Protein AF-A0A976QES9-F1 (afdb_monomer)

pLDDT: mean 87.45, std 19.21, range [27.08, 97.62]

Mean predicted aligned error: 8.91 Å

Secondary structure (DSSP, 8-state):
-EE---EE-TTS-EE--SS--EE-----GGGGGGG-SS-------HHHH-----S-TT-SSSSHHHHHHHHHHHHHHHHHHTT-EE-TT--EEE-TTT--SHHHHTTTS-TT-EE-S-EEESS------------------

Foldseek 3Di:
DFDQDWDQDPVRDIDGDPGGDDDDDDDDPCVCVVVDPDDDDDDDDCLQPPAAQDDDPPDPGNHPVNSQVSQQVNQQVLCVVLQEAEDPPAGEAEDCVQQVGSVSQCVFDPHPHYHDHHDYTDPDPPDPPPPDPDPPPDDDD

Solvent-access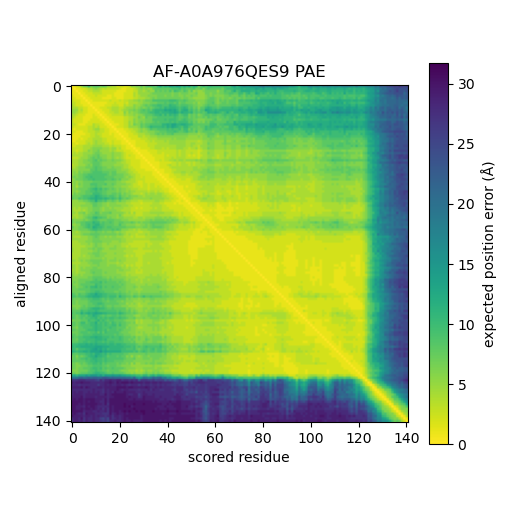ible surface area (backbone atoms only — not comparable to full-atom values): 9164 Å² total; per-residue (Å²): 86,81,35,59,62,72,41,78,44,98,87,72,48,77,46,76,53,95,55,66,78,41,78,52,86,83,83,61,83,68,75,52,56,87,74,52,95,73,87,85,86,83,88,72,63,50,78,79,76,60,67,58,81,81,42,57,80,90,39,93,54,36,2,59,67,40,33,50,51,42,51,34,51,41,37,45,52,38,39,46,75,46,44,25,46,68,44,88,92,50,52,35,45,66,39,67,93,74,38,88,55,51,79,45,44,62,82,78,47,61,65,70,41,72,44,84,58,73,43,75,49,58,84,85,68,94,70,87,77,79,82,74,90,73,83,79,79,77,85,76,137

Structure (mmCIF, N/CA/C/O backbone):
data_AF-A0A976QES9-F1
#
_entry.id   AF-A0A976QES9-F1
#
loop_
_atom_site.group_PDB
_atom_site.id
_atom_site.type_symbol
_atom_site.label_atom_id
_atom_site.label_alt_id
_atom_site.label_comp_id
_atom_site.label_asym_id
_atom_site.label_entity_id
_atom_site.label_seq_id
_atom_site.pdbx_PDB_ins_code
_atom_site.Cartn_x
_atom_site.Cartn_y
_atom_site.Cartn_z
_atom_site.occupancy
_atom_site.B_iso_or_equiv
_atom_site.auth_seq_id
_atom_site.auth_comp_id
_atom_site.auth_asym_id
_atom_site.auth_atom_id
_atom_site.pdbx_PDB_model_num
ATOM 1 N N . MET A 1 1 ? -14.377 -2.445 23.239 1.00 88.06 1 MET A N 1
ATOM 2 C CA . MET A 1 1 ? -13.112 -1.818 23.701 1.00 88.06 1 MET A CA 1
ATOM 3 C C . MET A 1 1 ? -13.436 -0.688 24.673 1.00 88.06 1 MET A C 1
ATOM 5 O O . MET A 1 1 ? -14.353 0.075 24.391 1.00 88.06 1 MET A O 1
ATOM 9 N N . HIS A 1 2 ? -12.716 -0.565 25.791 1.00 94.88 2 HIS A N 1
ATOM 10 C CA . HIS A 1 2 ? -12.847 0.593 26.683 1.00 94.88 2 HIS A CA 1
ATOM 11 C C . HIS A 1 2 ? -12.194 1.830 26.052 1.00 94.88 2 HIS A C 1
ATOM 13 O O . HIS A 1 2 ? -11.078 1.739 25.537 1.00 94.88 2 HIS A O 1
ATOM 19 N N . LYS A 1 3 ? -12.886 2.972 26.062 1.00 95.00 3 LYS A N 1
ATOM 20 C CA . LYS A 1 3 ? -12.394 4.241 25.511 1.00 95.00 3 LYS A CA 1
ATOM 21 C C . LYS A 1 3 ? -12.614 5.388 26.494 1.00 95.00 3 LYS A C 1
ATOM 23 O O . LYS A 1 3 ? -13.632 5.426 27.180 1.00 95.00 3 LYS A O 1
ATOM 28 N N . ALA A 1 4 ? -11.666 6.319 26.514 1.00 95.31 4 ALA A N 1
ATOM 29 C CA . ALA A 1 4 ? -11.859 7.655 27.060 1.00 95.31 4 ALA A CA 1
ATOM 30 C C . ALA A 1 4 ? -12.549 8.504 25.983 1.00 95.31 4 ALA A C 1
ATOM 32 O O . ALA A 1 4 ? -11.982 8.740 24.915 1.00 95.31 4 ALA A O 1
ATOM 33 N N . VAL A 1 5 ? -13.799 8.885 26.227 1.00 95.88 5 VAL A N 1
ATOM 34 C CA . VAL A 1 5 ? -14.639 9.656 25.307 1.00 95.88 5 VAL A CA 1
ATOM 35 C C . VAL A 1 5 ? -14.951 11.001 25.963 1.00 95.88 5 VAL A C 1
ATOM 37 O O . VAL A 1 5 ? -15.506 10.995 27.067 1.00 95.88 5 VAL A O 1
ATOM 40 N N . PRO A 1 6 ? -14.606 12.136 25.321 1.00 96.88 6 PRO A N 1
ATOM 41 C CA . PRO A 1 6 ? -14.905 13.462 25.852 1.00 96.88 6 PRO A CA 1
ATOM 42 C C . PRO A 1 6 ? -16.398 13.646 26.143 1.00 96.88 6 PRO A C 1
ATOM 44 O O . PRO A 1 6 ? -17.239 13.233 25.343 1.00 96.88 6 PRO A O 1
ATOM 47 N N . LEU A 1 7 ? -16.723 14.279 27.272 1.00 95.12 7 LEU A N 1
ATOM 48 C CA . LEU A 1 7 ? -18.099 14.577 27.676 1.00 95.12 7 LEU A CA 1
ATOM 49 C C . LEU A 1 7 ? -18.357 16.082 27.638 1.00 95.12 7 LEU A C 1
ATOM 51 O O . LEU A 1 7 ? -17.509 16.862 28.065 1.00 95.12 7 LEU A O 1
ATOM 55 N N . LEU A 1 8 ? -19.549 16.479 27.194 1.00 96.38 8 LEU A N 1
ATOM 56 C CA . LEU A 1 8 ? -20.051 17.840 27.367 1.00 96.38 8 LEU A CA 1
ATOM 57 C C . LEU A 1 8 ? -20.801 17.926 28.701 1.00 96.38 8 LEU A C 1
ATOM 59 O O . LEU A 1 8 ? -21.807 17.243 28.895 1.00 96.38 8 LEU A O 1
ATOM 63 N N . LEU A 1 9 ? -20.300 18.744 29.622 1.00 95.19 9 LEU A N 1
ATOM 64 C CA . LEU A 1 9 ? -20.912 18.963 30.930 1.00 95.19 9 LEU A CA 1
ATOM 65 C C . LEU A 1 9 ? -22.076 19.959 30.839 1.00 95.19 9 LEU A C 1
ATOM 67 O O . LEU A 1 9 ? -22.186 20.740 29.895 1.00 95.19 9 LEU A O 1
ATOM 71 N N . SER A 1 10 ? -22.934 19.979 31.862 1.00 95.75 10 SER A N 1
ATOM 72 C CA . SER A 1 10 ? -24.109 20.864 31.923 1.00 95.75 10 SER A CA 1
ATOM 73 C C . SER A 1 10 ? -23.773 22.360 31.911 1.00 95.75 10 SER A C 1
ATOM 75 O O . SER A 1 10 ? -24.623 23.174 31.569 1.00 95.75 10 SER A O 1
ATOM 77 N N . ASN A 1 11 ? -22.543 22.728 32.271 1.00 96.00 11 ASN A N 1
ATOM 78 C CA . ASN A 1 11 ? -22.034 24.098 32.215 1.00 96.00 11 ASN A CA 1
ATOM 79 C C . ASN A 1 11 ? -21.441 24.478 30.842 1.00 96.00 11 ASN A C 1
ATOM 81 O O . ASN A 1 11 ? -20.906 25.574 30.703 1.00 96.00 11 ASN A O 1
ATOM 85 N N . GLY A 1 12 ? -21.511 23.588 29.847 1.00 96.06 12 GLY A N 1
ATOM 86 C CA . GLY A 1 12 ? -20.988 23.810 28.497 1.00 96.06 12 GLY A CA 1
ATOM 87 C C . GLY A 1 12 ? -19.504 23.472 28.308 1.00 96.06 12 GLY A C 1
ATOM 88 O O . GLY A 1 12 ? -19.000 23.596 27.195 1.00 96.06 12 GLY A O 1
ATOM 89 N N . THR A 1 13 ? -18.796 23.022 29.347 1.00 96.75 13 THR A N 1
ATOM 90 C CA . THR A 1 13 ? -17.374 22.658 29.249 1.00 96.75 13 THR A CA 1
ATOM 91 C C . THR A 1 13 ? -17.196 21.230 28.729 1.00 96.75 13 THR A C 1
ATOM 93 O O . THR A 1 13 ? -17.929 20.323 29.126 1.00 96.75 13 THR A O 1
ATOM 96 N N . ILE A 1 14 ? -16.190 21.007 27.878 1.00 97.00 14 ILE A N 1
ATOM 97 C CA . ILE A 1 14 ? -15.769 19.660 27.468 1.00 97.00 14 ILE A CA 1
ATOM 98 C C . ILE A 1 14 ? -14.765 19.114 28.484 1.00 97.00 14 ILE A C 1
ATOM 100 O O . ILE A 1 14 ? -13.719 19.718 28.714 1.00 97.00 14 ILE A O 1
ATOM 104 N N . GLN A 1 15 ? -15.057 17.948 29.053 1.00 96.12 15 GLN A N 1
ATOM 105 C CA . GLN A 1 15 ? -14.142 17.213 29.917 1.00 96.12 15 GLN A CA 1
ATOM 106 C C . GLN A 1 15 ? -13.569 16.007 29.170 1.00 96.12 15 GLN A C 1
ATOM 108 O O . GLN A 1 15 ? -14.315 15.141 28.708 1.00 96.12 15 GLN A O 1
ATOM 113 N N . VAL A 1 16 ? -12.240 15.924 29.087 1.00 95.25 16 VAL A N 1
ATOM 114 C CA . VAL A 1 16 ? -11.531 14.734 28.597 1.00 95.25 16 VAL A CA 1
ATOM 115 C C . VAL A 1 16 ? -11.203 13.851 29.805 1.00 95.25 16 VAL A C 1
ATOM 117 O O . VAL A 1 16 ? -10.473 14.298 30.688 1.00 95.25 16 VAL A O 1
ATOM 120 N N . PRO A 1 17 ? -11.763 12.635 29.905 1.00 94.75 17 PRO A N 1
ATOM 121 C CA . PRO A 1 17 ? -11.561 11.793 31.076 1.00 94.75 17 PRO A CA 1
ATOM 122 C C . PRO A 1 17 ? -10.174 11.133 31.059 1.00 94.75 17 PRO A C 1
ATOM 124 O O . PRO A 1 17 ? -9.724 10.651 30.022 1.00 94.75 17 PRO A O 1
ATOM 127 N N . GLU A 1 18 ? -9.521 11.072 32.222 1.00 94.06 18 GLU A N 1
ATOM 128 C CA . GLU A 1 18 ? -8.208 10.422 32.393 1.00 94.06 18 GLU A CA 1
ATOM 129 C C . GLU A 1 18 ? -8.287 8.892 32.284 1.00 94.06 18 GLU A C 1
ATOM 131 O O . GLU A 1 18 ? -7.334 8.238 31.867 1.00 94.06 18 GLU A O 1
ATOM 136 N N . ASN A 1 19 ? -9.443 8.318 32.629 1.00 95.75 19 ASN A N 1
ATOM 137 C CA . ASN A 1 19 ? -9.708 6.884 32.576 1.00 95.75 19 ASN A CA 1
ATOM 138 C C . ASN A 1 19 ? -10.845 6.573 31.589 1.00 95.75 19 ASN A C 1
ATOM 140 O O . ASN A 1 19 ? -11.725 7.414 31.382 1.00 95.75 19 ASN A O 1
ATOM 144 N N . PRO A 1 20 ? -10.883 5.365 30.992 1.00 96.69 20 PRO A N 1
ATOM 145 C CA . PRO A 1 20 ? -11.978 4.975 30.114 1.00 96.69 20 PRO A CA 1
ATOM 146 C C . PRO A 1 20 ? -13.348 5.062 30.797 1.00 96.69 20 PRO A C 1
ATOM 148 O O . PRO A 1 20 ? -13.564 4.482 31.857 1.00 96.69 20 PRO A O 1
ATOM 151 N N . ASN A 1 21 ? -14.284 5.749 30.150 1.00 96.19 21 ASN A N 1
ATOM 152 C CA . ASN A 1 21 ? -15.642 6.006 30.637 1.00 96.19 21 ASN A CA 1
ATOM 153 C C . ASN A 1 21 ? -16.727 5.415 29.721 1.00 96.19 21 ASN A C 1
ATOM 155 O O . ASN A 1 21 ? -17.911 5.532 30.025 1.00 96.19 21 ASN A O 1
ATOM 159 N N . ALA A 1 22 ? -16.345 4.812 28.591 1.00 95.88 22 ALA A N 1
ATOM 160 C CA . ALA A 1 22 ? -17.284 4.272 27.616 1.00 95.88 22 ALA A CA 1
ATOM 161 C C . ALA A 1 22 ? -16.846 2.915 27.054 1.00 95.88 22 ALA A C 1
ATOM 163 O O . ALA A 1 22 ? -15.656 2.602 26.927 1.00 95.88 22 ALA A O 1
ATOM 164 N N . LEU A 1 23 ? -17.846 2.132 26.645 1.00 96.56 23 LEU A N 1
ATOM 165 C CA . LEU A 1 23 ? -17.679 0.914 25.863 1.00 96.56 23 LEU A CA 1
ATOM 166 C C . LEU A 1 23 ? -17.933 1.218 24.387 1.00 96.56 23 LEU A C 1
ATOM 168 O O . LEU A 1 23 ? -19.045 1.557 23.990 1.00 96.56 23 LEU A O 1
ATOM 172 N N . LYS A 1 24 ? -16.897 1.058 23.561 1.00 95.12 24 LYS A N 1
ATOM 173 C CA . LYS A 1 24 ? -17.033 1.051 22.105 1.00 95.12 24 LYS A CA 1
ATOM 174 C C . LYS A 1 24 ? -17.357 -0.368 21.642 1.00 95.12 24 LYS A C 1
ATOM 176 O O . LYS A 1 24 ? -16.527 -1.270 21.819 1.00 95.12 24 LYS A O 1
ATOM 181 N N . PHE A 1 25 ? -18.543 -0.543 21.070 1.00 96.38 25 PHE A N 1
ATOM 182 C CA . PHE A 1 25 ? -18.966 -1.772 20.402 1.00 96.38 25 PHE A CA 1
ATOM 183 C C . PHE A 1 25 ? -18.607 -1.679 18.919 1.00 96.38 25 PHE A C 1
ATOM 185 O O . PHE A 1 25 ? -18.950 -0.706 18.253 1.00 96.38 25 PHE A O 1
ATOM 192 N N . GLU A 1 26 ? -17.895 -2.678 18.415 1.00 95.31 26 GLU A N 1
ATOM 193 C CA . GLU A 1 26 ? -17.496 -2.798 17.013 1.00 95.31 26 GLU A CA 1
ATOM 194 C C . GLU A 1 26 ? -17.763 -4.238 16.572 1.00 95.31 26 GLU A C 1
ATOM 196 O O . GLU A 1 26 ? -17.742 -5.153 17.395 1.00 95.31 26 GLU A O 1
ATOM 201 N N . ARG A 1 27 ? -18.029 -4.432 15.281 1.00 94.25 27 ARG A N 1
ATOM 202 C CA . ARG A 1 27 ? -18.096 -5.754 14.650 1.00 94.25 27 ARG A CA 1
ATOM 203 C C . ARG A 1 27 ? -16.931 -5.870 13.686 1.00 94.25 27 ARG A C 1
ATOM 205 O O . ARG A 1 27 ? -16.612 -4.887 13.014 1.00 94.25 27 ARG A O 1
ATOM 212 N N . PHE A 1 28 ? -16.324 -7.045 13.587 1.00 95.06 28 PHE A N 1
ATOM 213 C CA . PHE A 1 28 ? -15.278 -7.268 12.603 1.00 95.06 28 PHE A CA 1
ATOM 214 C C . PHE A 1 28 ? -15.876 -7.869 11.339 1.00 95.06 28 PHE A C 1
ATOM 216 O O . PHE A 1 28 ? -16.720 -8.760 11.387 1.00 95.06 28 PHE A O 1
ATOM 223 N N . ILE A 1 29 ? -15.412 -7.402 10.178 1.00 93.88 29 ILE A N 1
ATOM 224 C CA . ILE A 1 29 ? -15.833 -7.959 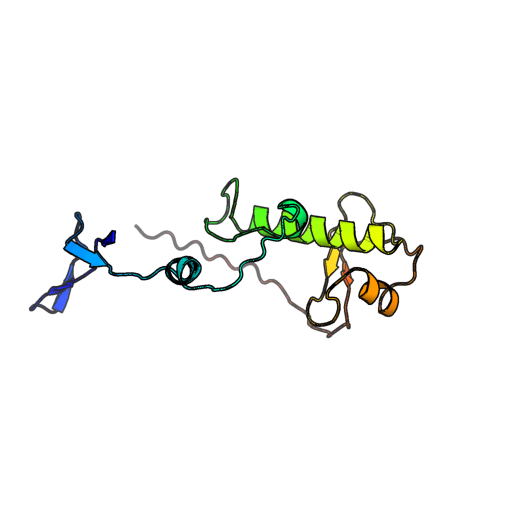8.884 1.00 93.88 29 ILE A CA 1
ATOM 225 C C . ILE A 1 29 ? -15.556 -9.472 8.795 1.00 93.88 29 ILE A C 1
ATOM 227 O O . ILE A 1 29 ? -16.282 -10.198 8.123 1.00 93.88 29 ILE A O 1
ATOM 231 N N . PHE A 1 30 ? -14.549 -9.957 9.529 1.00 94.25 30 PHE A N 1
ATOM 232 C CA . PHE A 1 30 ? -14.149 -11.363 9.580 1.00 94.25 30 PHE A CA 1
ATOM 233 C C . PHE A 1 30 ? -15.094 -12.251 10.399 1.00 94.25 30 PHE A C 1
ATOM 235 O O . PHE A 1 30 ? -15.060 -13.467 10.232 1.00 94.25 30 PHE A O 1
ATOM 242 N N . ASP A 1 31 ? -15.988 -11.674 11.211 1.00 95.06 31 ASP A N 1
ATOM 243 C CA . ASP A 1 31 ? -16.998 -12.433 11.966 1.00 95.06 31 ASP A CA 1
ATOM 244 C C . ASP A 1 31 ? -17.987 -13.160 11.030 1.00 95.06 31 ASP A C 1
ATOM 246 O O . ASP A 1 31 ? -18.727 -14.049 11.450 1.00 95.06 31 ASP A O 1
ATOM 250 N N . LEU A 1 32 ? -18.002 -12.789 9.744 1.00 92.94 32 LEU A N 1
ATOM 251 C CA . LEU A 1 32 ? -18.796 -13.434 8.701 1.00 92.94 32 LEU A CA 1
ATOM 252 C C . LEU A 1 32 ? -18.144 -14.708 8.144 1.00 92.94 32 LEU A C 1
ATOM 254 O O . LEU A 1 32 ? -18.850 -15.533 7.568 1.00 92.94 32 LEU A O 1
ATOM 258 N N . LEU A 1 33 ? -16.828 -14.901 8.313 1.00 94.31 33 LEU A N 1
ATOM 259 C CA . LEU A 1 33 ? -16.099 -16.027 7.712 1.00 94.31 33 LEU A CA 1
ATOM 260 C C . LEU A 1 33 ? -16.668 -17.408 8.091 1.00 94.31 33 LEU A C 1
ATOM 262 O O . LEU A 1 33 ? -16.813 -18.227 7.185 1.00 94.31 33 LEU A O 1
ATOM 266 N N . PRO A 1 34 ? -17.068 -17.689 9.350 1.00 95.31 34 PRO A N 1
ATOM 267 C CA . PRO A 1 34 ? -17.660 -18.983 9.707 1.00 95.31 34 PRO A CA 1
ATOM 268 C C . PRO A 1 34 ? -18.990 -19.292 9.003 1.00 95.31 34 PRO A C 1
ATOM 270 O O . PRO A 1 34 ? -19.413 -20.443 8.984 1.00 95.31 34 PRO A O 1
ATOM 273 N N . GLN A 1 35 ? -19.666 -18.282 8.444 1.00 96.25 35 GLN A N 1
ATOM 274 C CA . GLN A 1 35 ? -20.927 -18.458 7.715 1.00 96.25 35 GLN A CA 1
ATOM 275 C C . GLN A 1 35 ? -20.707 -18.791 6.231 1.00 96.25 35 GLN A C 1
ATOM 277 O O . GLN A 1 35 ? -21.659 -19.125 5.524 1.00 96.25 35 GLN A O 1
ATOM 282 N N . ALA A 1 36 ? -19.473 -18.690 5.730 1.00 96.44 36 ALA A N 1
ATOM 283 C CA . ALA A 1 36 ? -19.168 -18.976 4.338 1.00 96.44 36 ALA A CA 1
ATOM 284 C C . ALA A 1 36 ? -19.261 -20.485 4.056 1.00 96.44 36 ALA A C 1
ATOM 286 O O . ALA A 1 36 ? -18.573 -21.293 4.671 1.00 96.44 36 ALA A O 1
ATOM 287 N N . GLN A 1 37 ? -20.071 -20.869 3.065 1.00 97.62 37 GLN A N 1
ATOM 288 C CA . GLN A 1 37 ? -20.175 -22.269 2.622 1.00 97.62 37 GLN A CA 1
ATOM 289 C C . GLN A 1 37 ? -18.894 -22.766 1.937 1.00 97.62 37 GLN A C 1
ATOM 291 O O . GLN A 1 37 ? -18.617 -23.963 1.918 1.00 97.62 37 GLN A O 1
ATOM 296 N N . ARG A 1 38 ? -18.139 -21.849 1.322 1.00 96.75 38 ARG A N 1
ATOM 297 C CA . ARG A 1 38 ? -16.889 -22.122 0.608 1.00 96.75 38 ARG A CA 1
ATOM 298 C C . ARG A 1 38 ? -15.908 -20.988 0.870 1.00 96.75 38 ARG A C 1
ATOM 300 O O . ARG A 1 38 ? -16.271 -19.824 0.718 1.00 96.75 38 ARG A O 1
ATOM 307 N N . VAL A 1 39 ? -14.676 -21.338 1.227 1.00 95.62 39 VAL A N 1
ATOM 308 C CA . VAL A 1 39 ? -13.588 -20.395 1.511 1.00 95.62 39 VAL A CA 1
ATOM 309 C C . VAL A 1 39 ? -12.378 -20.783 0.669 1.00 95.62 39 VAL A C 1
ATOM 311 O O . VAL A 1 39 ? -12.052 -21.963 0.568 1.00 95.62 39 VAL A O 1
ATOM 314 N N . SER A 1 40 ? -11.718 -19.789 0.080 1.00 95.94 40 SER A N 1
ATOM 315 C CA . SER A 1 40 ? -10.408 -19.938 -0.555 1.00 95.94 40 SER A CA 1
ATOM 316 C C . SER A 1 40 ? -9.453 -18.922 0.052 1.00 95.94 40 SER A C 1
ATOM 318 O O . SER A 1 40 ? -9.851 -17.792 0.333 1.00 95.94 40 SER A O 1
ATOM 320 N N . VAL A 1 41 ? -8.201 -19.324 0.244 1.00 95.44 41 VAL A N 1
ATOM 321 C CA . VAL A 1 41 ? -7.129 -18.467 0.758 1.00 95.44 41 VAL A CA 1
ATOM 322 C C . VAL A 1 41 ? -6.068 -18.350 -0.324 1.00 95.44 41 VAL A C 1
ATOM 324 O O . VAL A 1 41 ? -5.690 -19.354 -0.922 1.00 95.44 41 VAL A O 1
ATOM 327 N N . VAL A 1 42 ? -5.612 -17.127 -0.582 1.00 96.19 42 VAL A N 1
ATOM 328 C CA . VAL A 1 42 ? -4.513 -16.844 -1.508 1.00 96.19 42 VAL A CA 1
ATOM 329 C C . VAL A 1 42 ? -3.408 -16.180 -0.706 1.00 96.19 42 VAL A C 1
ATOM 331 O O . VAL A 1 42 ? -3.606 -15.104 -0.143 1.00 96.19 42 VAL A O 1
ATOM 334 N N . GLU A 1 43 ? -2.268 -16.854 -0.616 1.00 96.62 43 GLU A N 1
ATOM 335 C CA . GLU A 1 43 ? -1.059 -16.280 -0.038 1.00 96.62 43 GLU A CA 1
ATOM 336 C C . GLU A 1 43 ? -0.393 -15.353 -1.057 1.00 96.62 43 GLU A C 1
ATOM 338 O O . GLU A 1 43 ? -0.378 -15.631 -2.256 1.00 96.62 43 GLU A O 1
ATOM 343 N N . VAL A 1 44 ? 0.146 -14.238 -0.572 1.00 94.69 44 VAL A N 1
ATOM 344 C CA . VAL A 1 44 ? 0.840 -13.240 -1.387 1.00 94.69 44 VAL A CA 1
ATOM 345 C C . VAL A 1 44 ? 2.130 -12.822 -0.697 1.00 94.69 44 VAL A C 1
ATOM 347 O O . VAL A 1 44 ? 2.208 -12.824 0.534 1.00 94.69 44 VAL A O 1
ATOM 350 N N . ASP A 1 45 ? 3.123 -12.401 -1.479 1.00 93.50 45 ASP A N 1
ATOM 351 C CA . ASP A 1 45 ? 4.296 -11.735 -0.919 1.00 93.50 45 ASP A CA 1
ATOM 352 C C . ASP A 1 45 ? 3.870 -10.401 -0.293 1.00 93.50 45 ASP A C 1
ATOM 354 O O . ASP A 1 45 ? 3.343 -9.498 -0.957 1.00 93.50 45 ASP A O 1
ATOM 358 N N . ARG A 1 46 ? 4.127 -10.270 1.009 1.00 92.06 46 ARG A N 1
ATOM 359 C CA . ARG A 1 46 ? 3.840 -9.064 1.782 1.00 92.06 46 ARG A CA 1
ATOM 360 C C . ARG A 1 46 ? 4.449 -7.820 1.138 1.00 92.06 46 ARG A C 1
ATOM 362 O O . ARG A 1 46 ? 3.776 -6.795 1.086 1.00 92.06 46 ARG A O 1
ATOM 369 N N . ASN A 1 47 ? 5.682 -7.907 0.643 1.00 88.62 47 ASN A N 1
ATOM 370 C CA . ASN A 1 47 ? 6.400 -6.753 0.103 1.00 88.62 47 ASN A CA 1
ATOM 371 C C . ASN A 1 47 ? 5.779 -6.234 -1.202 1.00 88.62 47 ASN A C 1
ATOM 373 O O . ASN A 1 47 ? 5.921 -5.055 -1.514 1.00 88.62 47 ASN A O 1
ATOM 377 N N . ASN A 1 48 ? 5.051 -7.082 -1.935 1.00 87.12 48 ASN A N 1
ATOM 378 C CA . ASN A 1 48 ? 4.380 -6.707 -3.181 1.00 87.12 48 ASN A CA 1
ATOM 379 C C . ASN A 1 48 ? 2.929 -6.227 -2.964 1.00 87.12 48 ASN A C 1
ATOM 381 O O . ASN A 1 48 ? 2.393 -5.427 -3.738 1.00 87.12 48 ASN A O 1
ATOM 385 N N . CYS A 1 49 ? 2.268 -6.715 -1.908 1.00 90.38 49 CYS A N 1
ATOM 386 C CA . CYS A 1 49 ? 0.822 -6.551 -1.741 1.00 90.38 49 CYS A CA 1
ATOM 387 C C . CYS A 1 49 ? 0.390 -5.794 -0.477 1.00 90.38 49 CYS A C 1
ATOM 389 O O . CYS A 1 49 ? -0.793 -5.473 -0.359 1.00 90.38 49 CYS A O 1
ATOM 391 N N . PHE A 1 50 ? 1.284 -5.511 0.478 1.00 95.56 50 PHE A N 1
ATOM 392 C CA . PHE A 1 50 ? 0.866 -4.997 1.784 1.00 95.56 50 PHE A CA 1
ATOM 393 C C . PHE A 1 50 ? 1.842 -3.996 2.423 1.00 95.56 50 PHE A C 1
ATOM 395 O O . PHE A 1 50 ? 2.823 -4.369 3.065 1.00 95.56 50 PHE A O 1
ATOM 402 N N . ALA A 1 51 ? 1.487 -2.709 2.349 1.00 95.81 51 ALA A N 1
ATOM 403 C CA . ALA A 1 51 ? 2.158 -1.606 3.040 1.00 95.81 51 ALA A CA 1
ATOM 404 C C . ALA A 1 51 ? 1.112 -0.712 3.742 1.00 95.81 51 ALA A C 1
ATOM 406 O O . ALA A 1 51 ? 0.640 0.264 3.159 1.00 95.81 51 ALA A O 1
ATOM 407 N N . PRO A 1 52 ? 0.663 -1.064 4.960 1.00 97.19 52 PRO A N 1
ATOM 408 C CA . PRO A 1 52 ? -0.403 -0.330 5.629 1.00 97.19 52 PRO A CA 1
ATOM 409 C C . PRO A 1 52 ? 0.097 1.014 6.175 1.00 97.19 52 PRO A C 1
ATOM 411 O O . PRO A 1 52 ? 1.222 1.116 6.654 1.00 97.19 52 PRO A O 1
ATOM 414 N N . LEU A 1 53 ? -0.780 2.020 6.181 1.00 97.00 53 LEU A N 1
ATOM 415 C CA . LEU A 1 53 ? -0.530 3.317 6.809 1.00 97.00 53 LEU A CA 1
ATOM 416 C C . LEU A 1 53 ? -1.327 3.420 8.112 1.00 97.00 53 LEU A C 1
ATOM 418 O O . LEU A 1 53 ? -2.551 3.550 8.094 1.00 97.00 53 LEU A O 1
ATOM 422 N N . LYS A 1 54 ? -0.637 3.302 9.245 1.00 96.38 54 LYS A N 1
ATOM 423 C CA . LYS A 1 54 ? -1.239 3.247 10.589 1.00 96.38 54 LYS A CA 1
ATOM 424 C C . LYS A 1 54 ? -0.546 4.150 11.606 1.00 96.38 54 LYS A C 1
ATOM 426 O O . LYS A 1 54 ? -1.164 4.494 12.611 1.00 96.38 54 LYS A O 1
ATOM 431 N N . ASN A 1 55 ? 0.705 4.519 11.349 1.00 96.94 55 ASN A N 1
ATOM 432 C CA . ASN A 1 55 ? 1.579 5.208 12.288 1.00 96.94 55 ASN A CA 1
ATOM 433 C C . ASN A 1 55 ? 1.956 6.614 11.775 1.00 96.94 55 ASN A C 1
ATOM 435 O O . ASN A 1 55 ? 1.884 6.869 10.571 1.00 96.94 55 ASN A O 1
ATOM 439 N N . PRO A 1 56 ? 2.349 7.542 12.667 1.00 95.88 56 PRO A N 1
ATOM 440 C CA . PRO A 1 56 ? 2.763 8.892 12.280 1.00 95.88 56 PRO A CA 1
ATOM 441 C C . PRO A 1 56 ? 4.106 8.918 11.525 1.00 95.88 56 PRO A C 1
ATOM 443 O O . PRO A 1 56 ? 4.829 7.919 11.478 1.00 95.88 56 PRO A O 1
ATOM 446 N N . LEU A 1 57 ? 4.451 10.091 10.980 1.00 95.81 57 LEU A N 1
ATOM 447 C CA . LEU A 1 57 ? 5.763 10.394 10.383 1.00 95.81 57 LEU A CA 1
ATOM 448 C C . LEU A 1 57 ? 6.922 10.022 11.317 1.00 95.81 57 LEU A C 1
ATOM 450 O O . LEU A 1 57 ? 6.817 10.164 12.537 1.00 95.81 57 LEU A O 1
ATOM 454 N N . GLY A 1 58 ? 8.026 9.549 10.739 1.00 93.25 58 GLY A N 1
ATOM 455 C CA . GLY A 1 58 ? 9.215 9.112 11.480 1.00 93.25 58 GLY A CA 1
ATOM 456 C C . GLY A 1 58 ? 9.091 7.747 12.171 1.00 93.25 58 GLY A C 1
ATOM 457 O O . GLY A 1 58 ? 10.022 7.317 12.854 1.00 93.25 58 GLY A O 1
ATOM 458 N N . SER A 1 59 ? 7.971 7.039 12.001 1.00 95.38 59 SER A N 1
ATOM 459 C CA . SER A 1 59 ? 7.821 5.667 12.503 1.00 95.38 59 SER A CA 1
ATOM 460 C C . SER A 1 59 ? 8.661 4.682 11.683 1.00 95.38 59 SER A C 1
ATOM 462 O O . SER A 1 59 ? 8.737 4.786 10.462 1.00 95.38 59 SER A O 1
ATOM 464 N N . GLN A 1 60 ? 9.252 3.675 12.337 1.00 91.81 60 GLN A N 1
ATOM 465 C CA . GLN A 1 60 ? 10.096 2.675 11.654 1.00 91.81 60 GLN A CA 1
ATOM 466 C C . GLN A 1 60 ? 9.319 1.811 10.646 1.00 91.81 60 GLN A C 1
ATOM 468 O O . GLN A 1 60 ? 9.881 1.349 9.652 1.00 91.81 60 GLN A O 1
ATOM 473 N N . SER A 1 61 ? 8.031 1.585 10.907 1.00 94.12 61 SER A N 1
ATOM 474 C CA . SER A 1 61 ? 7.119 0.812 10.067 1.00 94.12 61 SER A CA 1
ATOM 475 C C . SER A 1 61 ? 5.713 1.409 10.100 1.00 94.12 61 SER A C 1
ATOM 477 O O . SER A 1 61 ? 5.380 2.229 10.956 1.00 94.12 61 SER A O 1
ATOM 479 N N . ASP A 1 62 ? 4.902 1.002 9.127 1.00 96.31 62 ASP A N 1
ATOM 480 C CA . ASP A 1 62 ? 3.533 1.447 8.843 1.00 96.31 62 ASP A CA 1
ATOM 481 C C . ASP A 1 62 ? 3.287 2.973 8.905 1.00 96.31 62 ASP A C 1
ATOM 483 O O . ASP A 1 62 ? 2.158 3.416 9.117 1.00 96.31 62 ASP A O 1
ATOM 487 N N . GLY A 1 63 ? 4.340 3.782 8.747 1.00 97.19 63 GLY A N 1
ATOM 488 C CA . GLY A 1 63 ? 4.292 5.240 8.622 1.00 97.19 63 GLY A CA 1
ATOM 489 C C . GLY A 1 63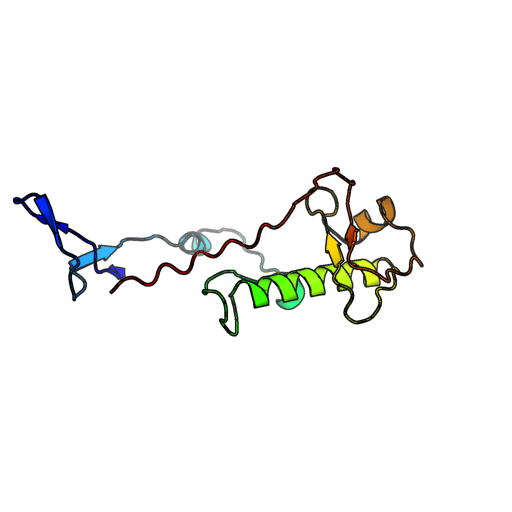 ? 4.473 5.701 7.170 1.00 97.19 63 GLY A C 1
ATOM 490 O O . GLY A 1 63 ? 4.778 4.875 6.302 1.00 97.19 63 GLY A O 1
ATOM 491 N N . PRO A 1 64 ? 4.307 7.004 6.883 1.00 97.50 64 PRO A N 1
ATOM 492 C CA . PRO A 1 64 ? 4.345 7.536 5.520 1.00 97.50 64 PRO A CA 1
ATOM 493 C C . PRO A 1 64 ? 5.621 7.184 4.744 1.00 97.50 64 PRO A C 1
ATOM 495 O O . PRO A 1 64 ? 5.535 6.750 3.599 1.00 97.50 64 PRO A O 1
ATOM 498 N N . GLU A 1 65 ? 6.795 7.283 5.371 1.00 96.44 65 GLU A N 1
ATOM 499 C CA . GLU A 1 65 ? 8.087 7.016 4.727 1.00 96.44 65 GLU A CA 1
ATOM 500 C C . GLU A 1 65 ? 8.262 5.530 4.382 1.00 96.44 65 GLU A C 1
ATOM 502 O O . GLU A 1 65 ? 8.790 5.180 3.324 1.00 96.44 65 GLU A O 1
ATOM 507 N N . HIS A 1 66 ? 7.783 4.633 5.253 1.00 95.31 66 HIS A N 1
ATOM 508 C CA . HIS A 1 66 ? 7.772 3.200 4.966 1.00 95.31 66 HIS A CA 1
ATOM 509 C C . HIS A 1 66 ? 6.847 2.894 3.786 1.00 95.31 66 HIS A C 1
ATOM 511 O O . HIS A 1 66 ? 7.270 2.206 2.859 1.00 95.31 66 HIS A O 1
ATOM 517 N N . VAL A 1 67 ? 5.620 3.423 3.792 1.00 97.06 67 VAL A N 1
ATOM 518 C CA . VAL A 1 67 ? 4.649 3.186 2.715 1.00 97.06 67 VAL A CA 1
ATOM 519 C C . VAL A 1 67 ? 5.176 3.713 1.382 1.00 97.06 67 VAL A C 1
ATOM 521 O O . VAL A 1 67 ? 5.138 2.983 0.395 1.00 97.06 67 VAL A O 1
ATOM 524 N N . GLN A 1 68 ? 5.743 4.923 1.357 1.00 95.75 68 GLN A N 1
ATOM 525 C CA . GLN A 1 68 ? 6.351 5.489 0.153 1.00 95.75 68 GLN A CA 1
ATOM 526 C C . GLN A 1 68 ? 7.474 4.594 -0.383 1.00 95.75 68 GLN A C 1
ATOM 528 O O . GLN A 1 68 ? 7.459 4.229 -1.556 1.00 95.75 68 GLN A O 1
ATOM 533 N N . ARG A 1 69 ? 8.420 4.177 0.469 1.00 95.44 69 ARG A N 1
ATOM 534 C CA . ARG A 1 69 ? 9.516 3.285 0.059 1.00 95.44 69 ARG A CA 1
ATOM 535 C C . ARG A 1 69 ? 9.001 1.965 -0.516 1.00 95.44 69 ARG A C 1
ATOM 537 O O . ARG A 1 69 ? 9.533 1.503 -1.522 1.00 95.44 69 ARG A O 1
ATOM 544 N N . SER A 1 70 ? 7.975 1.374 0.093 1.00 96.25 70 SER A N 1
ATOM 545 C CA . SER A 1 70 ? 7.374 0.122 -0.381 1.00 96.25 70 SER A CA 1
ATOM 546 C C . SER A 1 70 ? 6.677 0.295 -1.736 1.00 96.25 70 SER A C 1
ATOM 548 O O . SER A 1 70 ? 6.836 -0.548 -2.616 1.00 96.25 70 SER A O 1
ATOM 550 N N . MET A 1 71 ? 5.972 1.411 -1.947 1.00 95.81 71 MET A N 1
ATOM 551 C CA . MET A 1 71 ? 5.337 1.731 -3.232 1.00 95.81 71 MET A CA 1
ATOM 552 C C . MET A 1 71 ? 6.368 1.964 -4.346 1.00 95.81 71 MET A C 1
ATOM 554 O O . MET A 1 71 ? 6.214 1.415 -5.436 1.00 95.81 71 MET A O 1
ATOM 558 N N . LEU A 1 72 ? 7.448 2.704 -4.069 1.00 96.00 72 LEU A N 1
ATOM 559 C CA . LEU A 1 72 ? 8.543 2.927 -5.024 1.00 96.00 72 LEU A CA 1
ATOM 560 C C . LEU A 1 72 ? 9.276 1.624 -5.370 1.00 96.00 72 LEU A C 1
ATOM 562 O O . LEU A 1 72 ? 9.599 1.382 -6.532 1.00 96.00 72 LEU A O 1
ATOM 566 N N . ALA A 1 73 ? 9.518 0.763 -4.376 1.00 95.69 73 ALA A N 1
ATOM 567 C CA . ALA A 1 73 ? 10.125 -0.548 -4.596 1.00 95.69 73 ALA A CA 1
ATOM 568 C C . ALA A 1 73 ? 9.244 -1.432 -5.490 1.00 95.69 73 ALA A C 1
ATOM 570 O O . ALA A 1 73 ? 9.747 -2.046 -6.430 1.00 95.69 73 ALA A O 1
ATOM 571 N N . LYS A 1 74 ? 7.926 -1.440 -5.252 1.00 95.38 74 LYS A N 1
ATOM 572 C CA . LYS A 1 74 ? 6.966 -2.143 -6.107 1.00 95.38 74 LYS A CA 1
ATOM 573 C C . LYS A 1 74 ? 6.972 -1.592 -7.534 1.00 95.38 74 LYS A C 1
ATOM 575 O O . LYS A 1 74 ? 7.027 -2.367 -8.484 1.00 95.38 74 LYS A O 1
ATOM 580 N N . ALA A 1 75 ? 6.941 -0.270 -7.695 1.00 95.44 75 ALA A N 1
ATOM 581 C CA . ALA A 1 75 ? 6.957 0.365 -9.009 1.00 95.44 75 ALA A CA 1
ATOM 582 C C . ALA A 1 75 ? 8.220 0.015 -9.805 1.00 95.44 75 ALA A C 1
ATOM 584 O O . ALA A 1 75 ? 8.122 -0.401 -10.958 1.00 95.44 75 ALA A O 1
ATOM 585 N N . ARG A 1 76 ? 9.394 0.090 -9.165 1.00 96.19 76 ARG A N 1
ATOM 586 C CA . ARG A 1 76 ? 10.662 -0.364 -9.749 1.00 96.19 76 ARG A CA 1
ATOM 587 C C . ARG A 1 76 ? 10.595 -1.828 -10.183 1.00 96.19 76 ARG A C 1
ATOM 589 O O . ARG A 1 76 ? 10.920 -2.122 -11.327 1.00 96.19 76 ARG A O 1
ATOM 596 N N . ALA A 1 77 ? 10.136 -2.721 -9.307 1.00 95.31 77 ALA A N 1
ATOM 597 C CA . ALA A 1 77 ? 10.042 -4.146 -9.615 1.00 95.31 77 ALA A CA 1
ATOM 598 C C . ALA A 1 77 ? 9.120 -4.430 -10.814 1.00 95.31 77 ALA A C 1
ATOM 600 O O . ALA A 1 77 ? 9.436 -5.284 -11.643 1.00 95.31 77 ALA A O 1
ATOM 601 N N . MET A 1 78 ? 8.005 -3.701 -10.947 1.00 95.50 78 MET A N 1
ATOM 602 C CA . MET A 1 78 ? 7.126 -3.840 -12.112 1.00 95.50 78 MET A CA 1
ATOM 603 C C . MET A 1 78 ? 7.804 -3.352 -13.401 1.00 95.50 78 MET A C 1
ATOM 605 O O . MET A 1 78 ? 7.733 -4.044 -14.413 1.00 95.50 78 MET A O 1
ATOM 609 N N . MET A 1 79 ? 8.521 -2.222 -13.363 1.00 95.75 79 MET A N 1
ATOM 610 C CA . MET A 1 79 ? 9.289 -1.715 -14.513 1.00 95.75 79 MET A CA 1
ATOM 611 C C . MET A 1 79 ? 10.373 -2.703 -14.956 1.00 95.75 79 MET A C 1
ATOM 613 O O . MET A 1 79 ? 10.462 -3.040 -16.136 1.00 95.75 79 MET A O 1
ATOM 617 N N . GLU A 1 80 ? 11.154 -3.220 -14.009 1.00 96.25 80 GLU A N 1
ATOM 618 C CA . GLU A 1 80 ? 12.202 -4.210 -14.277 1.00 96.25 80 GLU A CA 1
ATOM 619 C C . GLU A 1 80 ? 11.615 -5.508 -14.854 1.00 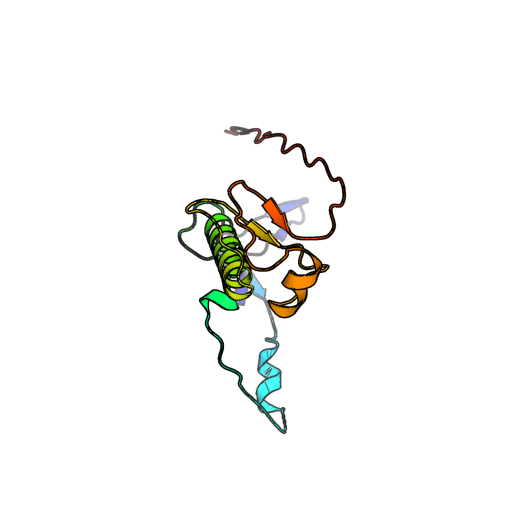96.25 80 GLU A C 1
ATOM 621 O O . GLU A 1 80 ? 12.156 -6.054 -15.817 1.00 96.25 80 GLU A O 1
ATOM 626 N N . SER A 1 81 ? 10.456 -5.949 -14.353 1.00 96.31 81 SER A N 1
ATOM 627 C CA . SER A 1 81 ? 9.732 -7.113 -14.890 1.00 96.31 81 SER A CA 1
ATOM 628 C C . SER A 1 81 ? 9.209 -6.887 -16.313 1.00 96.31 81 SER A C 1
ATOM 630 O O . SER A 1 81 ? 9.159 -7.829 -17.100 1.00 96.31 81 SER A O 1
ATOM 632 N N . ALA A 1 82 ? 8.878 -5.643 -16.674 1.00 96.19 82 ALA A N 1
ATOM 633 C CA . ALA A 1 82 ? 8.502 -5.245 -18.033 1.00 96.19 82 ALA A CA 1
ATOM 634 C C . ALA A 1 82 ? 9.712 -5.046 -18.975 1.00 96.19 82 ALA A C 1
ATOM 636 O O . ALA A 1 82 ? 9.554 -4.633 -20.126 1.00 96.19 82 ALA A O 1
ATOM 637 N N . GLY A 1 83 ? 10.935 -5.320 -18.506 1.00 96.69 83 GLY A N 1
ATOM 638 C CA . GLY A 1 83 ? 12.162 -5.166 -19.286 1.00 96.69 83 GLY A CA 1
ATOM 639 C C . GLY A 1 83 ? 12.681 -3.729 -19.364 1.00 96.69 83 GLY A C 1
ATOM 640 O O . GLY A 1 83 ? 13.480 -3.420 -20.247 1.00 96.69 83 GLY A O 1
ATOM 641 N N . VAL A 1 84 ? 12.239 -2.839 -18.474 1.00 96.38 84 VAL A N 1
ATOM 642 C CA . VAL A 1 84 ? 12.754 -1.469 -18.339 1.00 96.38 84 VAL A CA 1
ATOM 643 C C . VAL A 1 84 ? 13.886 -1.462 -17.314 1.00 96.38 84 VAL A C 1
ATOM 645 O O . VAL A 1 84 ? 13.745 -1.986 -16.215 1.00 96.38 84 VAL A O 1
ATOM 648 N N . HIS A 1 85 ? 15.016 -0.838 -17.636 1.00 96.94 85 HIS A N 1
ATOM 649 C CA . HIS A 1 85 ? 16.110 -0.669 -16.683 1.00 96.94 85 HIS A CA 1
ATOM 650 C C . HIS A 1 85 ? 15.925 0.639 -15.911 1.00 96.94 85 HIS A C 1
ATOM 652 O O . HIS A 1 85 ? 15.878 1.709 -16.510 1.00 96.94 85 HIS A O 1
ATOM 658 N N . VAL A 1 86 ? 15.900 0.577 -14.579 1.00 95.81 86 VAL A N 1
ATOM 659 C CA . VAL A 1 86 ? 15.873 1.768 -13.716 1.00 95.81 86 VAL A CA 1
ATOM 660 C C . VAL A 1 86 ? 17.214 1.919 -13.000 1.00 95.81 86 VAL A C 1
ATOM 662 O O . VAL A 1 86 ? 17.662 0.984 -12.342 1.00 95.81 86 VAL A O 1
ATOM 665 N N . ASP A 1 87 ? 17.866 3.074 -13.110 1.00 96.75 87 ASP A N 1
ATOM 666 C CA . ASP A 1 87 ? 19.147 3.320 -12.429 1.00 96.75 87 ASP A CA 1
ATOM 667 C C . ASP A 1 87 ? 18.988 3.333 -10.904 1.00 96.75 87 ASP A C 1
ATOM 669 O O . ASP A 1 87 ? 17.918 3.655 -10.382 1.00 96.75 87 ASP A O 1
ATOM 673 N N . ASP A 1 88 ? 20.046 2.992 -10.167 1.00 95.38 88 ASP A N 1
ATOM 674 C CA . ASP A 1 88 ? 20.026 2.968 -8.702 1.00 95.38 88 ASP A CA 1
ATOM 675 C C . ASP A 1 88 ? 19.620 4.324 -8.113 1.00 95.38 88 ASP A C 1
ATOM 677 O O . ASP A 1 88 ? 20.049 5.386 -8.561 1.00 95.38 88 ASP A O 1
ATOM 681 N N . GLY A 1 89 ? 18.766 4.291 -7.090 1.00 93.94 89 GLY A N 1
ATOM 682 C CA . GLY A 1 89 ? 18.301 5.497 -6.401 1.00 93.94 89 GLY A CA 1
ATOM 683 C C . GLY A 1 89 ? 17.302 6.354 -7.186 1.00 93.94 89 GLY A C 1
ATOM 684 O O . GLY A 1 89 ? 16.778 7.311 -6.622 1.00 93.94 89 GLY A O 1
ATOM 685 N N . ILE A 1 90 ? 16.982 6.010 -8.438 1.00 96.38 90 ILE A N 1
ATOM 686 C CA . ILE A 1 90 ? 15.942 6.697 -9.208 1.00 96.38 90 ILE A CA 1
ATOM 687 C C . ILE A 1 90 ? 14.551 6.285 -8.693 1.00 96.38 90 ILE A C 1
ATOM 689 O O . ILE A 1 90 ? 14.210 5.096 -8.759 1.00 96.38 90 ILE A O 1
ATOM 693 N N . PRO A 1 91 ? 13.741 7.230 -8.171 1.00 96.31 91 PRO A N 1
ATOM 694 C CA . PRO A 1 91 ? 12.376 6.954 -7.751 1.00 96.31 91 PRO A CA 1
ATOM 695 C C . PRO A 1 91 ? 11.452 6.924 -8.969 1.00 96.31 91 PRO A C 1
ATOM 697 O O . PRO A 1 91 ? 11.422 7.867 -9.763 1.00 96.31 91 PRO A O 1
ATOM 700 N N . ILE A 1 92 ? 10.688 5.843 -9.093 1.00 95.62 92 ILE A N 1
ATOM 701 C CA . ILE A 1 92 ? 9.663 5.684 -10.121 1.00 95.62 92 ILE A CA 1
ATOM 702 C C . ILE A 1 92 ? 8.314 5.537 -9.439 1.00 95.62 92 ILE A C 1
ATOM 704 O O . ILE A 1 92 ? 8.168 4.728 -8.524 1.00 95.62 92 ILE A O 1
ATOM 708 N N . GLU A 1 93 ? 7.332 6.292 -9.910 1.00 95.69 93 GLU A N 1
ATOM 709 C CA . GLU A 1 93 ? 5.935 6.140 -9.518 1.00 95.69 93 GLU A CA 1
ATOM 710 C C . GLU A 1 93 ? 5.099 5.713 -10.721 1.00 95.69 93 GLU A C 1
ATOM 712 O O . GLU A 1 93 ? 5.474 5.931 -11.873 1.00 95.69 93 GLU A O 1
ATOM 717 N N . ILE A 1 94 ? 3.965 5.078 -10.447 1.00 93.69 94 ILE A N 1
ATOM 718 C CA . ILE A 1 94 ? 3.058 4.546 -11.460 1.00 93.69 94 ILE A CA 1
ATOM 719 C C . ILE A 1 94 ? 1.679 5.140 -11.224 1.00 93.69 94 ILE A C 1
ATOM 721 O O . ILE A 1 94 ? 1.172 5.149 -10.102 1.00 93.69 94 ILE A O 1
ATOM 725 N N . ASP A 1 95 ? 1.067 5.612 -12.299 1.00 92.44 95 ASP A N 1
ATOM 726 C CA . ASP A 1 95 ? -0.320 6.033 -12.305 1.00 92.44 95 ASP A CA 1
ATOM 727 C C . ASP A 1 95 ? -1.249 4.812 -12.273 1.00 92.44 95 ASP A C 1
ATOM 729 O O . ASP A 1 95 ? -1.587 4.215 -13.301 1.00 92.44 95 ASP A O 1
ATOM 733 N N . CYS A 1 96 ? -1.695 4.464 -11.068 1.00 90.75 96 CYS A N 1
ATOM 734 C CA . CYS A 1 96 ? -2.599 3.341 -10.834 1.00 90.75 96 CYS A CA 1
ATOM 735 C C . CYS A 1 96 ? -3.973 3.491 -11.516 1.00 90.75 96 CYS A C 1
ATOM 737 O O . CYS A 1 96 ? -4.742 2.533 -11.519 1.00 90.75 96 CYS A O 1
ATOM 739 N N . ALA A 1 97 ? -4.326 4.661 -12.069 1.00 91.44 97 ALA A N 1
ATOM 740 C CA . ALA A 1 97 ? -5.556 4.808 -12.849 1.00 91.44 97 ALA A CA 1
ATOM 741 C C . ALA A 1 97 ? -5.450 4.175 -14.248 1.00 91.44 97 ALA A C 1
ATOM 743 O O . ALA A 1 97 ? -6.474 3.937 -14.889 1.00 91.44 97 ALA A O 1
ATOM 744 N N . HIS A 1 98 ? -4.228 3.918 -14.723 1.00 90.69 98 HIS A N 1
ATOM 745 C CA . HIS A 1 98 ? -3.965 3.445 -16.081 1.00 90.69 98 HIS A CA 1
ATOM 746 C C . HIS A 1 98 ? -3.071 2.206 -16.156 1.00 90.69 98 HIS A C 1
ATOM 748 O O . HIS A 1 98 ? -3.081 1.535 -17.183 1.00 90.69 98 HIS A O 1
ATOM 754 N N . ILE A 1 99 ? -2.293 1.931 -15.110 1.00 94.12 99 ILE A N 1
ATOM 755 C CA . ILE A 1 99 ? -1.369 0.800 -15.036 1.00 94.12 99 ILE A CA 1
ATOM 756 C C . ILE A 1 99 ? -1.715 0.021 -13.769 1.00 94.12 99 ILE A C 1
ATOM 758 O O . ILE A 1 99 ? -1.495 0.506 -12.655 1.00 94.12 99 ILE A O 1
ATOM 762 N N . LEU A 1 100 ? -2.298 -1.162 -13.936 1.00 92.56 100 LEU A N 1
ATOM 763 C CA . LEU A 1 100 ? -2.714 -2.037 -12.841 1.00 92.56 100 LEU A CA 1
ATOM 764 C C . LEU A 1 100 ? -1.648 -3.088 -12.536 1.00 92.56 100 LEU A C 1
ATOM 766 O O . LEU A 1 100 ? -1.402 -3.396 -11.365 1.00 92.56 100 LEU A O 1
ATOM 770 N N . ASP A 1 101 ? -1.010 -3.612 -13.579 1.00 93.25 101 ASP A N 1
ATOM 771 C CA . ASP A 1 101 ? 0.022 -4.637 -13.484 1.00 93.25 101 ASP A CA 1
ATOM 772 C C . ASP A 1 101 ? 1.143 -4.452 -14.526 1.00 93.25 101 ASP A C 1
ATOM 774 O O . ASP A 1 101 ? 1.284 -3.402 -15.157 1.00 93.25 101 ASP A O 1
ATOM 778 N N . VAL A 1 102 ? 2.018 -5.457 -14.626 1.00 94.81 102 VAL A N 1
ATOM 779 C CA . VAL A 1 102 ? 3.205 -5.433 -15.491 1.00 94.81 102 VAL A CA 1
ATOM 780 C C . VAL A 1 102 ? 2.828 -5.415 -16.975 1.00 94.81 102 VAL A C 1
ATOM 782 O O . VAL A 1 102 ? 3.548 -4.801 -17.764 1.00 94.81 102 VAL A O 1
ATOM 785 N N . ASP A 1 103 ? 1.708 -6.031 -17.360 1.00 95.00 103 ASP A N 1
ATOM 786 C CA . ASP A 1 103 ? 1.314 -6.160 -18.765 1.00 95.00 103 ASP A CA 1
ATOM 787 C C . ASP A 1 103 ? 0.922 -4.791 -19.353 1.00 95.00 103 ASP A C 1
ATOM 789 O O . ASP A 1 103 ? 1.216 -4.489 -20.517 1.00 95.00 103 ASP A O 1
ATOM 793 N N . ASP A 1 104 ? 0.370 -3.906 -18.516 1.00 94.69 104 ASP A N 1
ATOM 794 C CA . ASP A 1 104 ? -0.005 -2.541 -18.893 1.00 94.69 104 ASP A CA 1
ATOM 795 C C . ASP A 1 104 ? 1.196 -1.637 -19.214 1.00 94.69 104 ASP A C 1
ATOM 797 O O . ASP A 1 104 ? 1.061 -0.683 -19.985 1.00 94.69 104 ASP A O 1
ATOM 801 N N . ILE A 1 105 ? 2.381 -1.908 -18.649 1.00 93.69 105 ILE A N 1
ATOM 802 C CA . ILE A 1 105 ? 3.556 -1.019 -18.759 1.00 93.69 105 ILE A CA 1
ATOM 803 C C . ILE A 1 105 ? 3.979 -0.824 -20.216 1.00 93.69 105 ILE A C 1
ATOM 805 O O . ILE A 1 105 ? 4.350 0.286 -20.611 1.00 93.69 105 ILE A O 1
ATOM 809 N N . SER A 1 106 ? 3.872 -1.877 -21.027 1.00 92.00 106 SER A N 1
ATOM 810 C CA . SER A 1 106 ? 4.270 -1.868 -22.439 1.00 92.00 106 SER A CA 1
ATOM 811 C C . SER A 1 106 ? 3.507 -0.841 -23.291 1.00 92.00 106 SER A C 1
ATOM 813 O O . SER A 1 106 ? 4.007 -0.405 -24.329 1.00 92.00 106 SER A O 1
ATOM 815 N N . HIS A 1 107 ? 2.330 -0.392 -22.838 1.00 92.06 107 HIS A N 1
ATOM 816 C CA . HIS A 1 107 ? 1.549 0.660 -23.493 1.00 92.06 107 HIS A CA 1
ATOM 817 C C . HIS A 1 107 ? 2.110 2.073 -23.267 1.00 92.06 107 HIS A C 1
ATOM 819 O O . HIS A 1 107 ? 1.752 2.999 -23.998 1.00 92.06 107 HIS A O 1
ATOM 825 N N . PHE A 1 108 ? 2.968 2.252 -22.260 1.00 91.50 108 PHE A N 1
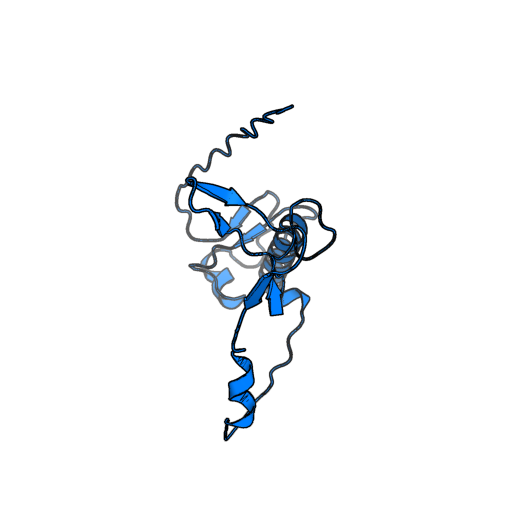ATOM 826 C CA . PHE A 1 108 ? 3.515 3.549 -21.852 1.00 91.50 108 PHE A CA 1
ATOM 827 C C . PHE A 1 108 ? 5.017 3.645 -22.090 1.00 91.50 108 PHE A C 1
ATOM 829 O O . PHE A 1 108 ? 5.519 4.717 -22.429 1.00 91.50 108 PHE A O 1
ATOM 836 N N . ILE A 1 109 ? 5.737 2.538 -21.906 1.00 91.12 109 ILE A N 1
ATOM 837 C CA . ILE A 1 109 ? 7.191 2.479 -22.010 1.00 91.12 109 ILE A CA 1
ATOM 838 C C . ILE A 1 109 ? 7.587 1.241 -22.811 1.00 91.12 109 ILE A C 1
ATOM 840 O O . ILE A 1 109 ? 7.171 0.125 -22.512 1.00 91.12 109 ILE A O 1
ATOM 844 N N . ALA A 1 110 ? 8.435 1.437 -23.821 1.00 89.81 110 ALA A N 1
ATOM 845 C CA . ALA A 1 110 ? 8.984 0.334 -24.598 1.00 89.81 110 ALA A CA 1
ATOM 846 C C . ALA A 1 110 ? 9.985 -0.490 -23.757 1.00 89.81 110 ALA A C 1
ATOM 848 O O . ALA A 1 110 ? 10.826 0.106 -23.067 1.00 89.81 110 ALA A O 1
ATOM 849 N N . PRO A 1 111 ? 9.977 -1.833 -23.855 1.00 91.94 111 PRO A N 1
ATOM 850 C CA . PRO A 1 111 ? 11.018 -2.672 -23.265 1.00 91.94 111 PRO A CA 1
ATOM 851 C C . PRO A 1 111 ? 12.420 -2.246 -23.725 1.00 91.94 111 PRO A C 1
ATOM 853 O O . PRO A 1 111 ? 12.616 -1.835 -24.869 1.00 91.94 111 PRO A O 1
ATOM 856 N N . GLY A 1 112 ? 13.404 -2.329 -22.830 1.00 92.50 112 GLY A N 1
ATOM 857 C CA . GLY A 1 112 ? 14.775 -1.864 -23.056 1.00 92.50 112 GLY A CA 1
ATOM 858 C C . GLY A 1 112 ? 14.998 -0.373 -22.779 1.00 92.50 112 GLY A C 1
ATOM 859 O O . GLY A 1 112 ? 16.139 0.088 -22.837 1.00 92.50 112 GLY A O 1
ATOM 860 N N . TH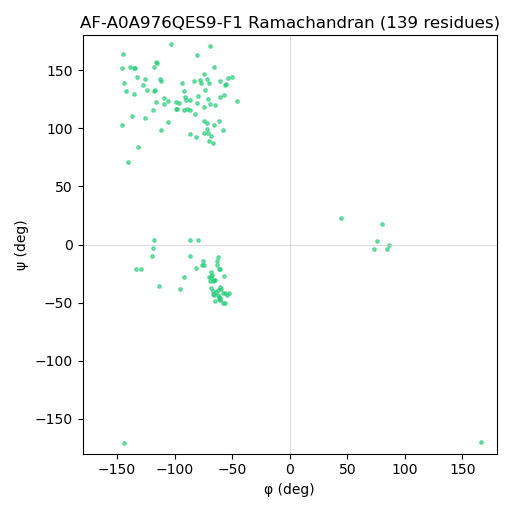R A 1 113 ? 13.948 0.389 -22.447 1.00 94.50 113 THR A N 1
ATOM 861 C CA . THR A 1 113 ? 14.098 1.783 -22.001 1.00 94.50 113 THR A CA 1
ATOM 862 C C . THR A 1 113 ? 14.938 1.841 -20.723 1.00 94.50 113 THR A C 1
ATOM 864 O O . THR A 1 113 ? 14.784 1.005 -19.832 1.00 94.50 113 THR A O 1
ATOM 867 N N . ARG A 1 114 ? 15.815 2.847 -20.616 1.00 96.62 114 ARG A N 1
ATOM 868 C CA . ARG A 1 114 ? 16.608 3.124 -19.412 1.00 96.62 114 ARG A CA 1
ATOM 869 C C . ARG A 1 114 ? 16.118 4.402 -18.740 1.00 96.62 114 ARG A C 1
ATOM 871 O O . ARG A 1 114 ? 16.138 5.466 -19.353 1.00 96.62 114 ARG A O 1
ATOM 878 N N . MET A 1 115 ? 15.688 4.301 -17.488 1.00 93.69 115 MET A N 1
ATOM 879 C CA . MET A 1 115 ? 15.187 5.415 -16.688 1.00 93.69 115 MET A CA 1
ATOM 880 C C . MET A 1 115 ? 16.297 5.949 -15.785 1.00 93.69 115 MET A C 1
ATOM 882 O O . MET A 1 115 ? 16.786 5.246 -14.901 1.00 93.69 115 MET A O 1
ATOM 886 N N . THR A 1 116 ? 16.681 7.205 -16.006 1.00 96.12 116 THR A N 1
ATOM 887 C CA . THR A 1 116 ? 17.837 7.839 -15.346 1.00 96.12 116 THR A CA 1
ATOM 888 C C . THR A 1 116 ? 17.462 9.050 -14.492 1.00 96.12 116 THR A C 1
ATOM 890 O O . THR A 1 116 ? 18.340 9.741 -13.985 1.00 96.12 116 THR A O 1
ATOM 893 N N . ALA A 1 117 ? 16.171 9.356 -14.369 1.00 94.44 117 ALA A N 1
ATOM 894 C CA . ALA A 1 117 ? 15.668 10.498 -13.617 1.00 94.44 117 ALA A CA 1
ATOM 895 C C . ALA A 1 117 ? 14.325 10.155 -12.952 1.00 94.44 117 ALA A C 1
ATOM 897 O O . ALA A 1 117 ? 13.592 9.314 -13.487 1.00 94.44 117 ALA A O 1
ATOM 898 N N . PRO A 1 118 ? 13.992 10.793 -11.810 1.00 96.50 118 PRO A N 1
ATOM 899 C CA . PRO A 1 118 ? 12.681 10.670 -11.179 1.00 96.50 118 PRO A CA 1
ATOM 900 C C . PRO A 1 118 ? 11.548 10.805 -12.199 1.00 96.50 118 PRO A C 1
ATOM 902 O O . PRO A 1 118 ? 11.499 11.794 -12.929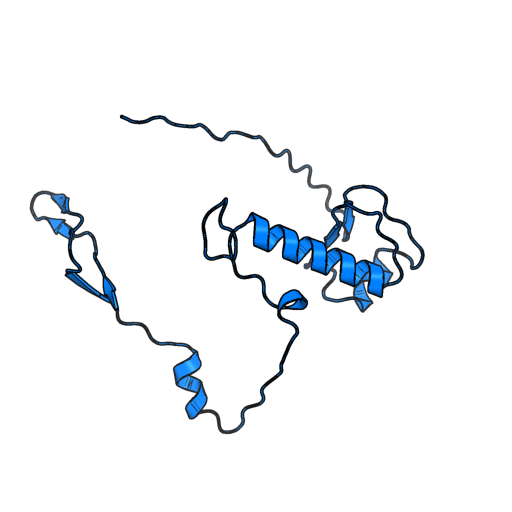 1.00 96.50 118 PRO A O 1
ATOM 905 N N . THR A 1 119 ? 10.668 9.808 -12.278 1.00 93.75 119 THR A N 1
ATOM 906 C CA . THR A 1 119 ? 9.630 9.753 -13.318 1.00 93.75 119 THR A CA 1
ATOM 907 C C . THR A 1 119 ? 8.341 9.154 -12.773 1.00 93.75 119 THR A C 1
ATOM 909 O O . THR A 1 119 ? 8.364 8.147 -12.067 1.00 93.75 119 THR A O 1
ATOM 912 N N . VAL A 1 120 ? 7.211 9.744 -13.161 1.00 93.75 120 VAL A N 1
ATOM 913 C CA . VAL A 1 120 ? 5.885 9.139 -13.006 1.00 93.75 120 VAL A CA 1
ATOM 914 C C . VAL A 1 120 ? 5.491 8.524 -14.345 1.00 93.75 120 VAL A C 1
ATOM 916 O O . VAL A 1 120 ? 5.465 9.220 -15.361 1.00 93.75 120 VAL A O 1
ATOM 919 N N . VAL A 1 121 ? 5.205 7.225 -14.358 1.00 92.06 121 VAL A N 1
ATOM 920 C CA . VAL A 1 121 ? 4.788 6.487 -15.553 1.00 92.06 121 VAL A CA 1
ATOM 921 C C . VAL A 1 121 ? 3.270 6.408 -15.592 1.00 92.06 121 VAL A C 1
ATOM 923 O O . VAL A 1 121 ? 2.640 5.904 -14.667 1.00 92.06 121 VAL A O 1
ATOM 926 N N . GLY A 1 122 ? 2.678 6.911 -16.667 1.00 87.94 122 GLY A N 1
ATOM 927 C CA . GLY A 1 122 ? 1.234 6.978 -16.846 1.00 87.94 122 GLY A CA 1
ATOM 928 C C . GLY A 1 122 ? 0.877 7.903 -17.997 1.00 87.94 122 GLY A C 1
ATOM 929 O O . GLY A 1 122 ? 1.751 8.368 -18.734 1.00 87.94 122 GLY A O 1
ATOM 930 N N . ARG A 1 123 ? -0.410 8.226 -18.148 1.00 80.31 123 ARG A N 1
ATOM 931 C CA . ARG A 1 123 ? -0.780 9.332 -19.036 1.00 80.31 123 ARG A CA 1
ATOM 932 C C . ARG A 1 123 ? -0.299 10.623 -18.389 1.00 80.31 123 ARG A C 1
ATOM 934 O O . ARG A 1 123 ? -0.723 10.936 -17.282 1.00 80.31 123 ARG A O 1
ATOM 941 N N . SER A 1 124 ? 0.559 11.385 -19.069 1.00 60.53 124 SER A N 1
ATOM 942 C CA . SER A 1 124 ? 0.888 12.743 -18.634 1.00 60.53 124 SER A CA 1
ATOM 943 C C . SER A 1 124 ? -0.396 13.565 -18.563 1.00 60.53 124 SER A C 1
ATOM 945 O O . SER A 1 124 ? -0.874 14.085 -19.568 1.00 60.53 124 SER A O 1
ATOM 947 N N . ILE A 1 125 ? -0.957 13.699 -17.368 1.00 48.56 125 ILE A N 1
ATOM 948 C CA . ILE A 1 125 ? -1.781 14.852 -17.055 1.00 48.56 125 ILE A CA 1
ATOM 949 C C . ILE A 1 125 ? -0.765 15.946 -16.717 1.00 48.56 125 ILE A C 1
ATOM 951 O O . ILE A 1 125 ? 0.064 15.72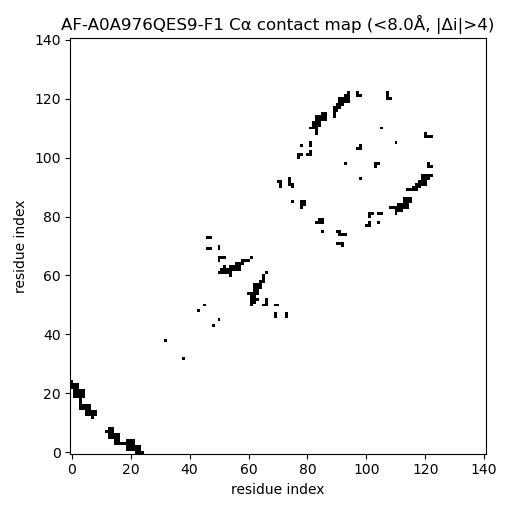7 -15.832 1.00 48.56 125 ILE A O 1
ATOM 955 N N . PRO A 1 126 ? -0.747 17.098 -17.406 1.00 38.81 126 PRO A N 1
ATOM 956 C CA . PRO A 1 126 ? 0.068 18.221 -16.973 1.00 38.81 126 PRO A CA 1
ATOM 957 C C . PRO A 1 126 ? -0.503 18.732 -15.646 1.00 38.81 126 PRO A C 1
ATOM 959 O O . PRO A 1 126 ? -1.364 19.605 -15.622 1.00 38.81 126 PRO A O 1
ATOM 962 N N . ILE A 1 127 ? -0.064 18.154 -14.531 1.00 40.34 127 ILE A N 1
ATOM 963 C CA . ILE A 1 127 ? -0.338 18.676 -13.198 1.00 40.34 127 ILE A CA 1
ATOM 964 C C . ILE A 1 127 ? 0.994 19.158 -12.644 1.00 40.34 127 ILE A C 1
ATOM 966 O O . ILE A 1 127 ? 1.806 18.382 -12.146 1.00 40.34 127 ILE A O 1
ATOM 970 N N . SER A 1 128 ? 1.220 20.464 -12.738 1.00 31.19 128 SER A N 1
ATOM 971 C CA . SER A 1 128 ? 2.260 21.135 -11.966 1.00 31.19 128 SER A CA 1
ATOM 972 C C . SER A 1 128 ? 1.844 21.119 -10.495 1.00 31.19 128 SER A C 1
ATOM 974 O O . SER A 1 128 ? 1.101 21.992 -10.051 1.00 31.19 128 SER A O 1
ATOM 976 N N . ILE A 1 129 ? 2.283 20.118 -9.731 1.00 35.22 129 ILE A N 1
ATOM 977 C CA . ILE A 1 129 ? 2.163 20.151 -8.271 1.00 35.22 129 ILE A CA 1
ATOM 978 C C . ILE A 1 129 ? 3.391 20.885 -7.735 1.00 35.22 129 ILE A C 1
ATOM 980 O O . ILE A 1 129 ? 4.455 20.301 -7.543 1.00 35.22 129 ILE A O 1
ATOM 984 N N . THR A 1 130 ? 3.253 22.188 -7.502 1.00 27.08 130 THR A N 1
ATOM 985 C CA . THR A 1 130 ? 4.208 22.931 -6.677 1.00 27.08 130 THR A CA 1
ATOM 986 C C . THR A 1 130 ? 3.981 22.508 -5.231 1.00 27.08 130 THR A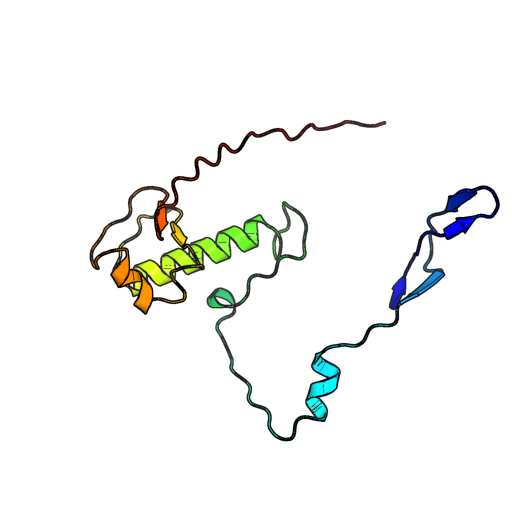 C 1
ATOM 988 O O . THR A 1 130 ? 3.001 22.919 -4.611 1.00 27.08 130 THR A O 1
ATOM 991 N N . VAL A 1 131 ? 4.864 21.672 -4.686 1.00 33.72 131 VAL A N 1
ATOM 992 C CA . VAL A 1 131 ? 4.887 21.405 -3.244 1.00 33.72 131 VAL A CA 1
ATOM 993 C C . VAL A 1 131 ? 5.415 22.665 -2.563 1.00 33.72 131 VAL A C 1
ATOM 995 O O . VAL A 1 131 ? 6.618 22.905 -2.514 1.00 33.72 131 VAL A O 1
ATOM 998 N N . SER A 1 132 ? 4.514 23.518 -2.081 1.00 33.84 132 SER A N 1
ATOM 999 C CA . SER A 1 132 ? 4.882 24.590 -1.162 1.00 33.84 132 SER A CA 1
ATOM 1000 C C . SER A 1 132 ? 5.136 23.970 0.210 1.00 33.84 132 SER A C 1
ATOM 1002 O O . SER A 1 132 ? 4.195 23.576 0.901 1.00 33.84 132 SER A O 1
ATOM 1004 N N . GLU A 1 133 ? 6.399 23.869 0.615 1.00 41.97 133 GLU A N 1
ATOM 1005 C CA . GLU A 1 133 ? 6.736 23.631 2.015 1.00 41.97 133 GLU A CA 1
ATOM 1006 C C . GLU A 1 133 ? 6.197 24.802 2.845 1.00 41.97 133 GLU A C 1
ATOM 1008 O O . GLU A 1 133 ? 6.700 25.923 2.806 1.00 41.97 133 GLU A O 1
ATOM 1013 N N . THR A 1 134 ? 5.121 24.571 3.591 1.00 39.00 134 THR A N 1
ATOM 1014 C CA . THR A 1 134 ? 4.689 25.492 4.645 1.00 39.00 134 THR A CA 1
ATOM 1015 C C . THR A 1 134 ? 4.213 24.684 5.840 1.00 39.00 134 THR A C 1
ATOM 1017 O O . THR A 1 134 ? 3.031 24.616 6.156 1.00 39.00 134 THR A O 1
ATOM 1020 N N . PHE A 1 135 ? 5.161 24.057 6.535 1.00 34.72 135 PHE A N 1
ATOM 1021 C CA . PHE A 1 135 ? 4.937 23.665 7.921 1.00 34.72 135 PHE A CA 1
ATOM 1022 C C . PHE A 1 135 ? 5.179 24.888 8.806 1.00 34.72 135 PHE A C 1
ATOM 1024 O O . PHE A 1 135 ? 6.297 25.166 9.240 1.00 34.72 135 PHE A O 1
ATOM 1031 N N . HIS A 1 136 ? 4.108 25.633 9.084 1.00 38.22 136 HIS A N 1
ATOM 1032 C CA . HIS A 1 136 ? 4.097 26.562 10.206 1.00 38.22 136 HIS A CA 1
ATOM 1033 C C . HIS A 1 136 ? 4.192 25.755 11.500 1.00 38.22 136 HIS A C 1
ATOM 1035 O O . HIS A 1 136 ? 3.224 25.165 11.976 1.00 38.22 136 HIS A O 1
ATOM 1041 N N . LYS A 1 137 ? 5.390 25.738 12.083 1.00 36.38 137 LYS A N 1
ATOM 1042 C CA . LYS A 1 137 ? 5.611 25.312 13.459 1.00 36.38 137 LYS A CA 1
ATOM 1043 C C . LYS A 1 137 ? 5.009 26.385 14.371 1.00 36.38 137 LYS A C 1
ATOM 1045 O O . LYS A 1 137 ? 5.688 27.339 14.737 1.00 36.38 137 LYS A O 1
ATOM 1050 N N . THR A 1 138 ? 3.729 26.273 14.713 1.00 36.66 138 THR A N 1
ATOM 1051 C CA . THR A 1 138 ? 3.175 27.033 15.837 1.00 36.66 138 THR A CA 1
ATOM 1052 C C . THR A 1 138 ? 3.717 26.418 17.122 1.00 36.66 138 THR A C 1
ATOM 1054 O O . THR A 1 138 ? 3.241 25.380 17.575 1.00 36.66 138 THR A O 1
ATOM 1057 N N . GLN A 1 139 ? 4.757 27.042 17.682 1.00 36.78 139 GLN A N 1
ATOM 1058 C CA . GLN A 1 139 ? 5.022 26.948 19.115 1.00 36.78 139 GLN A CA 1
ATOM 1059 C C . GLN A 1 139 ? 3.807 27.521 19.852 1.00 36.78 139 GLN A C 1
ATOM 1061 O O . GLN A 1 139 ? 3.386 28.641 19.566 1.00 36.78 139 GLN A O 1
ATOM 1066 N N . GLY A 1 140 ? 3.247 26.748 20.776 1.00 36.91 140 GLY A N 1
ATOM 1067 C CA . GLY A 1 140 ? 2.216 27.191 21.703 1.00 36.91 140 GLY A CA 1
ATOM 1068 C C . GLY A 1 140 ? 2.529 26.640 23.089 1.00 36.91 140 GLY A C 1
ATOM 1069 O O . GLY A 1 140 ? 2.476 25.426 23.254 1.00 36.91 140 GLY A O 1
ATOM 1070 N N . ASN A 1 141 ? 2.901 27.573 23.977 1.00 34.47 141 ASN A N 1
ATOM 1071 C CA . ASN A 1 141 ? 3.009 27.559 25.447 1.00 34.47 141 ASN A CA 1
ATOM 1072 C C . ASN A 1 141 ? 3.332 26.254 26.180 1.00 34.47 141 ASN A C 1
ATOM 1074 O O . ASN A 1 141 ? 2.423 25.412 26.330 1.00 34.47 141 ASN A O 1
#

Nearest PDB structures (foldseek):
  8yp3-assembly3_C  TM=8.639E-01  e=9.734E-06  Spodoptera frugiperda
  8yp3-assembly4_D  TM=8.633E-01  e=1.277E-05  Spodoptera frugiperda
  8yp3-assembly1_A  TM=8.493E-01  e=1.794E-05  Spodoptera frugiperda
  8yp3-assembly2_B  TM=8.515E-01  e=2.354E-05  Spodoptera frugiperda
  2yqh-assembly1_A  TM=7.853E-01  e=1.474E-04  Candida albicans

Sequence (141 aa):
MHKAVPLLLSNGTIQVPENPNALKFERFIFDLLPQAQRVSVVEVDRNNCFAPLKNPLGSQSDGPEHVQRSMLAKARAMMESAGVHVDDGIPIEIDCAHILDVDDISHFIAPGTRMTAPTVVGRSIPISITVSETFHKTQGN

Radius of gyration: 23.1 Å; Cα contacts (8 Å, |Δi|>4): 154; chains: 1; bounding box: 44×50×57 Å